Protein AF-A0A072NE21-F1 (afdb_monomer)

Mean predicted aligned error: 7.23 Å

Nearest PDB structures (foldseek):
  8vwi-assembly1_Q  TM=3.701E-01  e=2.426E-01  Autographa californica multiple nucleopolyhedrovirus
  8vwj-assembly1_e  TM=2.914E-01  e=2.284E-01  Autographa californica multiple nucleopolyhedrovirus
  8vwj-assembly1_S  TM=3.935E-01  e=6.005E-01  Autographa californica multiple nucleopolyhedrovirus
  8vwj-assembly1_M  TM=3.273E-01  e=1.240E+00  Autographa californica multiple nucleopolyhedrovirus

Foldseek 3Di:
DDDDDPPDPQPPFADLVVLVVLLVVLLVLLCVVLVPDPQAAEEEAEDADPDPDQWAKDADPVNNYIYIYGHSNVPRRDSQVSNLRSSLRVLLSSCVVVVVVVVPDPPQPDDPNVVVVVVVSSVVSVVSSVVSCVVPPRPD

Secondary structure (DSSP, 8-state):
---PPPPPPPPPPPPHHHHHHHHHHHHHHHHHHTT--TT-EEEEEEE-S--S-SEEEEEETTTTEEEEEEEHHHHTT-HHHHHHHHHHHHHHHHHHHHHHHHHTSTT-SSTHHHHHHHHHHHHHHHHHHHHHHHHS----

Radius of gyration: 17.95 Å; Cα contacts (8 Å, |Δi|>4): 160; chains: 1; bounding box: 62×30×45 Å

pLDDT: mean 87.03, std 14.05, range [52.53, 98.56]

Solvent-accessible surface area (backbone atoms only — not comparable to full-atom values): 8143 Å² total; per-residue (Å²): 136,83,80,76,76,78,78,75,76,76,78,77,65,49,51,63,70,55,48,51,56,47,35,53,54,28,41,57,53,33,38,62,73,65,60,57,60,90,79,50,49,76,45,84,44,83,40,80,60,94,62,94,53,59,52,49,62,49,76,42,76,92,76,35,34,34,42,36,39,33,21,45,70,68,34,23,76,35,72,59,51,35,34,52,44,37,31,34,46,46,37,50,59,63,48,46,81,56,50,59,64,57,72,70,41,97,80,52,91,62,66,71,59,44,54,52,46,55,52,51,52,51,55,48,27,54,52,50,29,51,53,46,46,70,80,55,58,70,91,123

Sequence (140 aa):
MTRKAPPAPLSQAWTGAQVEAHAHAALTAALDYFRIPDHWEVTLCFSGGDGDNAGEVHVDQTYLRATITLNTEYLRTSPQKVWETVGHEVAHIALAPFDAFWVGLPDKTQGKQREQYVRAVENTVVQLTRMWLRDHPDPA

Structure (mmCIF, N/CA/C/O backbone):
data_AF-A0A072NE21-F1
#
_entry.id   AF-A0A072NE21-F1
#
loop_
_atom_site.group_PDB
_atom_site.id
_atom_site.type_symbol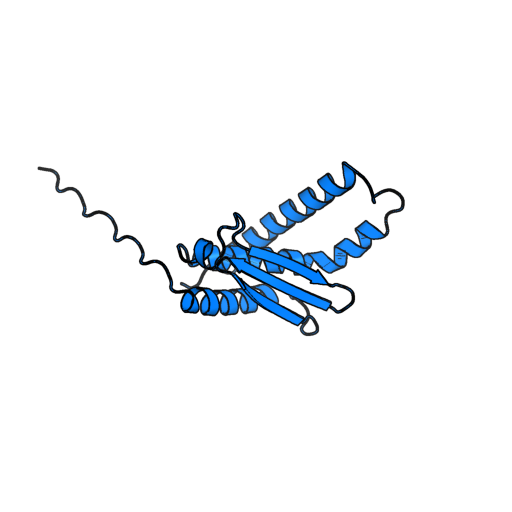
_atom_site.label_atom_id
_atom_site.label_alt_id
_atom_site.label_comp_id
_atom_site.label_asym_id
_atom_site.label_entity_id
_atom_site.label_seq_id
_atom_site.pdbx_PDB_ins_code
_atom_site.Cartn_x
_atom_site.Cartn_y
_atom_site.Cartn_z
_atom_site.occupancy
_atom_site.B_iso_or_equiv
_atom_site.auth_seq_id
_atom_site.auth_comp_id
_atom_site.auth_asym_id
_atom_site.auth_atom_id
_atom_site.pdbx_PDB_model_num
ATOM 1 N N . MET A 1 1 ? 45.911 -16.665 -15.130 1.00 53.25 1 MET A N 1
ATOM 2 C CA . MET A 1 1 ? 45.135 -15.476 -15.547 1.00 53.25 1 MET A CA 1
ATOM 3 C C . MET A 1 1 ? 43.660 -15.755 -15.300 1.00 53.25 1 MET A C 1
ATOM 5 O O . MET A 1 1 ? 43.032 -16.435 -16.100 1.00 53.25 1 MET A O 1
ATOM 9 N N . THR A 1 2 ? 43.117 -15.329 -14.163 1.00 52.53 2 THR A N 1
ATOM 10 C CA . THR A 1 2 ? 41.685 -15.454 -13.859 1.00 52.53 2 THR A CA 1
ATOM 11 C C . THR A 1 2 ? 40.937 -14.337 -14.584 1.00 52.53 2 THR A C 1
ATOM 13 O O . THR A 1 2 ? 41.149 -13.158 -14.306 1.00 52.53 2 THR A O 1
ATOM 16 N N . ARG A 1 3 ? 40.102 -14.693 -15.569 1.00 54.81 3 ARG A N 1
ATOM 17 C CA . ARG A 1 3 ? 39.212 -13.732 -16.232 1.00 54.81 3 ARG A CA 1
ATOM 18 C C . ARG A 1 3 ? 38.228 -13.215 -15.182 1.00 54.81 3 ARG A C 1
ATOM 20 O O . ARG A 1 3 ? 37.441 -13.991 -14.650 1.00 54.81 3 ARG A O 1
ATOM 27 N N . LYS A 1 4 ? 38.305 -11.921 -14.862 1.00 59.16 4 LYS A N 1
ATOM 28 C CA . LYS A 1 4 ? 37.283 -11.223 -14.075 1.00 59.16 4 LYS A CA 1
ATOM 29 C C . LYS A 1 4 ? 35.978 -11.306 -14.870 1.00 59.16 4 LYS A C 1
ATOM 31 O O . LYS A 1 4 ? 35.967 -10.930 -16.041 1.00 59.16 4 LYS A O 1
ATOM 36 N N . ALA A 1 5 ? 34.921 -11.843 -14.264 1.00 60.91 5 ALA A N 1
ATOM 37 C CA . ALA A 1 5 ? 33.591 -11.796 -14.855 1.00 60.91 5 ALA A CA 1
ATOM 38 C C . ALA A 1 5 ? 33.220 -10.323 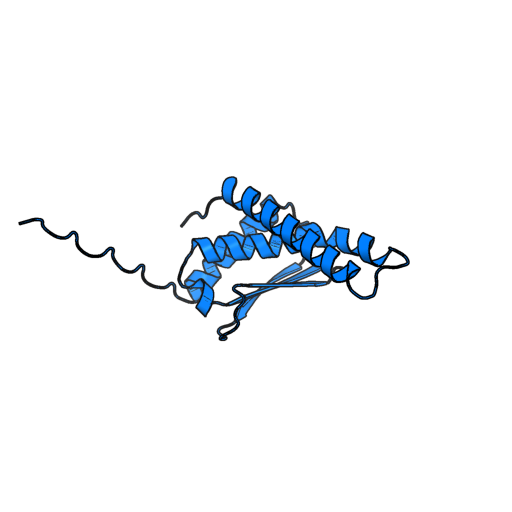-15.124 1.00 60.91 5 ALA A C 1
ATOM 40 O O . ALA A 1 5 ? 33.594 -9.462 -14.316 1.00 60.91 5 ALA A O 1
ATOM 41 N N . PRO A 1 6 ? 32.556 -10.009 -16.251 1.00 59.88 6 PRO A N 1
ATOM 42 C CA . PRO A 1 6 ? 32.078 -8.657 -16.495 1.00 59.88 6 PRO A CA 1
ATOM 43 C C . PRO A 1 6 ? 31.170 -8.224 -15.333 1.00 59.88 6 PRO A C 1
ATOM 45 O O . PRO A 1 6 ? 30.463 -9.072 -14.777 1.00 59.88 6 PRO A O 1
ATOM 48 N N . PRO A 1 7 ? 31.205 -6.941 -14.926 1.00 61.09 7 PRO A N 1
ATOM 49 C CA . PRO A 1 7 ? 30.255 -6.440 -13.942 1.00 61.09 7 PRO A CA 1
ATOM 50 C C . PRO A 1 7 ? 28.840 -6.750 -14.436 1.00 61.09 7 PRO A C 1
ATOM 52 O O . PRO A 1 7 ? 28.568 -6.633 -15.634 1.00 61.09 7 PRO A O 1
ATOM 55 N N . ALA A 1 8 ? 27.967 -7.188 -13.525 1.00 57.41 8 ALA A N 1
ATOM 56 C CA . ALA A 1 8 ? 26.560 -7.375 -13.849 1.00 57.41 8 ALA A CA 1
ATOM 57 C C . ALA A 1 8 ? 26.033 -6.088 -14.511 1.00 57.41 8 ALA A C 1
ATOM 59 O O . ALA A 1 8 ? 26.420 -4.996 -14.075 1.00 57.41 8 ALA A O 1
ATOM 60 N N . PRO A 1 9 ? 25.215 -6.185 -15.574 1.00 56.06 9 PRO A N 1
ATOM 61 C CA . PRO A 1 9 ? 24.615 -4.999 -16.158 1.00 56.06 9 PRO A CA 1
ATOM 62 C C . PRO A 1 9 ? 23.857 -4.267 -15.049 1.00 56.06 9 PRO A C 1
ATOM 64 O O . PRO A 1 9 ? 23.067 -4.880 -14.332 1.00 56.06 9 PRO A O 1
ATOM 67 N N . LEU A 1 10 ? 24.136 -2.972 -14.882 1.00 57.22 10 LEU A N 1
ATOM 68 C CA . LEU A 1 10 ? 23.299 -2.101 -14.065 1.00 57.22 10 LEU A CA 1
ATOM 69 C C . LEU A 1 10 ? 21.879 -2.258 -14.610 1.00 57.22 10 LEU A C 1
ATOM 71 O O . LEU A 1 10 ? 21.663 -1.992 -15.795 1.00 57.22 10 LEU A O 1
ATOM 75 N N . SER A 1 11 ? 20.941 -2.756 -13.801 1.00 65.56 11 SER A N 1
ATOM 76 C CA . SER A 1 11 ? 19.539 -2.789 -14.203 1.00 65.56 11 SER A CA 1
ATOM 77 C C . SER A 1 11 ? 19.152 -1.365 -14.591 1.00 65.56 11 SER A C 1
ATOM 79 O O . SER A 1 11 ? 19.365 -0.417 -13.832 1.00 65.56 11 SER A O 1
ATOM 81 N N . GLN A 1 12 ? 18.689 -1.186 -15.826 1.00 79.31 12 GLN A N 1
ATOM 82 C CA . GLN A 1 12 ? 18.253 0.120 -16.291 1.00 79.31 12 GLN A CA 1
ATOM 83 C C . GLN A 1 12 ? 17.128 0.592 -15.366 1.00 79.31 12 GLN A C 1
ATOM 85 O O . GLN A 1 12 ? 16.170 -0.148 -15.141 1.00 79.31 12 GLN A O 1
ATOM 90 N N . ALA A 1 13 ? 17.262 1.804 -14.822 1.00 85.50 13 ALA A N 1
ATOM 91 C CA . ALA A 1 13 ? 16.209 2.400 -14.014 1.00 85.50 13 ALA A CA 1
ATOM 92 C C . ALA A 1 13 ? 14.903 2.446 -14.819 1.00 85.50 13 ALA A C 1
ATOM 94 O O . ALA A 1 13 ? 14.904 2.782 -16.009 1.00 85.50 13 ALA A O 1
ATOM 95 N N . TRP A 1 14 ? 13.800 2.100 -14.168 1.00 91.25 14 TRP A N 1
ATOM 96 C CA . TRP A 1 14 ? 12.470 2.205 -14.740 1.00 91.25 14 TRP A CA 1
ATOM 97 C C . TRP A 1 14 ? 12.112 3.661 -15.040 1.00 91.25 14 TRP A C 1
ATOM 99 O O . TRP A 1 14 ? 12.498 4.597 -14.346 1.00 91.25 14 TRP A O 1
ATOM 109 N N . THR A 1 15 ? 11.350 3.860 -16.104 1.00 92.31 15 THR A N 1
ATOM 110 C CA . THR A 1 15 ? 10.674 5.132 -16.369 1.00 92.31 15 THR A CA 1
ATOM 111 C C . THR A 1 15 ? 9.524 5.340 -15.382 1.00 92.31 15 THR A C 1
ATOM 113 O O . THR A 1 15 ? 8.993 4.374 -14.832 1.00 92.31 15 THR A O 1
ATOM 116 N N . GLY A 1 16 ? 9.081 6.591 -15.203 1.00 91.44 16 GLY A N 1
ATOM 117 C CA . GLY A 1 16 ? 7.897 6.896 -14.387 1.00 91.44 16 GLY A CA 1
ATOM 118 C C . GLY A 1 16 ? 6.669 6.090 -14.823 1.00 91.44 16 GLY A C 1
ATOM 119 O O . GLY A 1 16 ? 6.051 5.427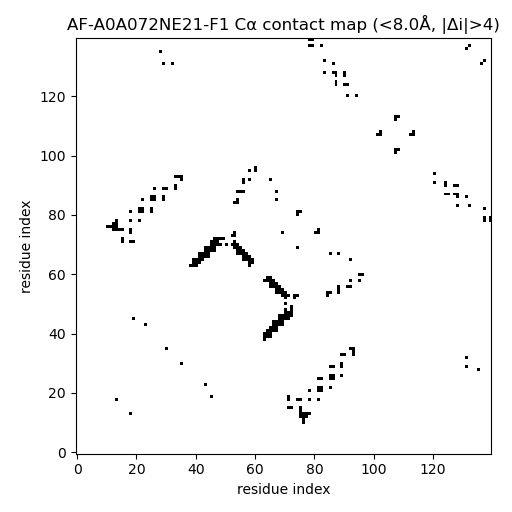 -14.002 1.00 91.44 16 GLY A O 1
ATOM 120 N N . ALA A 1 17 ? 6.409 6.001 -16.131 1.00 93.19 17 ALA A N 1
ATOM 121 C CA . ALA A 1 17 ? 5.299 5.214 -16.672 1.00 93.19 17 ALA A CA 1
ATOM 122 C C . ALA A 1 17 ? 5.381 3.708 -16.338 1.00 93.19 17 ALA A C 1
ATOM 124 O O . ALA A 1 17 ? 4.352 3.062 -16.155 1.00 93.19 17 ALA A O 1
ATOM 125 N N . GLN A 1 18 ? 6.587 3.134 -16.245 1.00 95.12 18 GLN A N 1
ATOM 126 C CA . GLN A 1 18 ? 6.759 1.739 -15.818 1.00 95.12 18 GLN A CA 1
ATOM 127 C C . GLN A 1 18 ? 6.461 1.567 -14.326 1.00 95.12 18 GLN A C 1
ATOM 129 O O . GLN A 1 18 ? 5.788 0.608 -13.957 1.00 95.12 18 GLN A O 1
ATOM 134 N N . VAL A 1 19 ? 6.907 2.509 -13.487 1.00 94.81 19 VAL A N 1
ATOM 135 C CA . VAL A 1 19 ? 6.559 2.538 -12.058 1.00 94.81 19 VAL A CA 1
ATOM 136 C C . VAL A 1 19 ? 5.045 2.646 -11.881 1.00 94.81 19 VAL A C 1
ATOM 138 O O . VAL A 1 19 ? 4.474 1.856 -11.139 1.00 94.81 19 VAL A O 1
ATOM 141 N N . GLU A 1 20 ? 4.386 3.560 -12.595 1.00 96.12 20 GLU A N 1
ATOM 142 C CA . GLU A 1 20 ? 2.933 3.756 -12.529 1.00 96.12 20 GLU A CA 1
ATOM 143 C C . GLU A 1 20 ? 2.162 2.497 -12.935 1.00 96.12 20 GLU A C 1
ATOM 145 O O . GLU A 1 20 ? 1.310 2.015 -12.185 1.00 96.12 20 GLU A O 1
ATOM 150 N N . ALA A 1 21 ? 2.490 1.917 -14.094 1.00 96.38 21 ALA A N 1
ATOM 151 C CA . ALA A 1 21 ? 1.827 0.711 -14.583 1.00 96.38 21 ALA A CA 1
ATOM 152 C C . ALA A 1 21 ? 1.977 -0.462 -13.601 1.00 96.38 21 ALA A C 1
ATOM 154 O O . ALA A 1 21 ? 1.017 -1.188 -13.333 1.00 96.38 21 ALA A O 1
ATOM 155 N N . HIS A 1 22 ? 3.170 -0.628 -13.032 1.00 97.56 22 HIS A N 1
ATOM 156 C CA . HIS A 1 22 ? 3.431 -1.683 -12.065 1.00 97.56 22 HIS A CA 1
ATOM 157 C C . HIS A 1 22 ? 2.766 -1.419 -10.709 1.00 97.56 22 HIS A C 1
ATOM 159 O O . HIS A 1 22 ? 2.240 -2.347 -10.100 1.00 97.56 22 HIS A O 1
ATOM 165 N N . ALA A 1 23 ? 2.706 -0.162 -10.266 1.00 98.06 23 ALA A N 1
ATOM 166 C CA . ALA A 1 23 ? 1.994 0.226 -9.055 1.00 98.06 23 ALA A CA 1
ATOM 167 C C . ALA A 1 23 ? 0.486 -0.051 -9.166 1.00 98.06 23 ALA A C 1
ATOM 169 O O . ALA A 1 23 ? -0.113 -0.559 -8.222 1.00 98.06 23 ALA A O 1
ATOM 170 N N . HIS A 1 24 ? -0.127 0.196 -10.329 1.00 98.31 24 HIS A N 1
ATOM 171 C CA . HIS A 1 24 ? -1.528 -0.164 -10.572 1.00 98.31 24 HIS A CA 1
ATOM 172 C C . HIS A 1 24 ? -1.768 -1.682 -10.545 1.00 98.31 24 HIS A C 1
ATOM 174 O O . HIS A 1 24 ? -2.777 -2.140 -9.995 1.00 98.31 24 HIS A O 1
ATOM 180 N N . ALA A 1 25 ? -0.844 -2.471 -11.100 1.00 98.19 25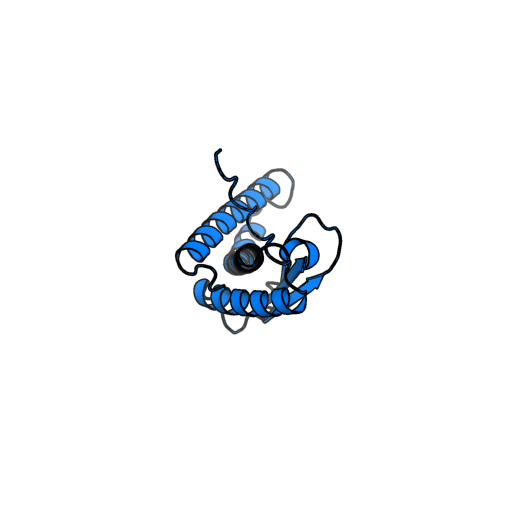 ALA A N 1
ATOM 181 C CA . ALA A 1 25 ? -0.911 -3.930 -11.021 1.00 98.19 25 ALA A CA 1
ATOM 182 C C . ALA A 1 25 ? -0.786 -4.422 -9.567 1.00 98.19 25 ALA A C 1
ATOM 184 O O . ALA A 1 25 ? -1.610 -5.222 -9.118 1.00 98.19 25 ALA A O 1
ATOM 185 N N . ALA A 1 26 ? 0.183 -3.886 -8.819 1.00 98.38 26 ALA A N 1
ATOM 186 C CA . ALA A 1 26 ? 0.380 -4.185 -7.403 1.00 98.38 26 ALA A CA 1
ATOM 187 C C . ALA A 1 26 ? -0.847 -3.809 -6.565 1.00 98.38 26 ALA A C 1
ATOM 189 O O . ALA A 1 26 ? -1.278 -4.598 -5.728 1.00 98.38 26 ALA A O 1
ATOM 190 N N . LEU A 1 27 ? -1.452 -2.643 -6.828 1.00 98.56 27 LEU A N 1
ATOM 191 C CA . LEU A 1 27 ? -2.645 -2.175 -6.125 1.00 98.56 27 LEU A CA 1
ATOM 192 C C . LEU A 1 27 ? -3.793 -3.161 -6.323 1.00 98.56 27 LEU A C 1
ATOM 194 O O . LEU A 1 27 ? -4.391 -3.609 -5.353 1.00 98.56 27 LEU A O 1
ATOM 198 N N . THR A 1 28 ? -4.058 -3.545 -7.571 1.00 98.00 28 THR A N 1
ATOM 199 C CA . THR A 1 28 ? -5.134 -4.491 -7.895 1.00 98.00 28 THR A CA 1
ATOM 200 C C . THR A 1 28 ? -4.936 -5.826 -7.170 1.00 98.00 28 THR A C 1
ATOM 202 O O . THR A 1 28 ? -5.869 -6.337 -6.552 1.00 98.00 28 THR A O 1
ATOM 205 N N . ALA A 1 29 ? -3.713 -6.368 -7.188 1.00 98.19 29 ALA A N 1
ATOM 206 C CA . ALA A 1 29 ? -3.389 -7.624 -6.512 1.00 98.19 29 ALA A CA 1
ATOM 207 C C . ALA A 1 29 ? -3.501 -7.518 -4.980 1.00 98.19 29 ALA A C 1
ATOM 209 O O . ALA A 1 29 ? -4.023 -8.421 -4.328 1.00 98.19 29 ALA A O 1
ATOM 210 N N . ALA A 1 30 ? -3.027 -6.416 -4.396 1.00 98.50 30 ALA A N 1
ATOM 211 C CA . ALA A 1 30 ? -3.076 -6.199 -2.956 1.00 98.50 30 ALA A CA 1
ATOM 212 C C . ALA A 1 30 ? -4.513 -5.984 -2.452 1.00 98.50 30 ALA A C 1
ATOM 214 O O . ALA A 1 30 ? -4.872 -6.546 -1.418 1.00 98.50 30 ALA A O 1
ATOM 215 N N . LEU A 1 31 ? -5.353 -5.233 -3.177 1.00 98.25 31 LEU A N 1
ATOM 216 C CA . LEU A 1 31 ? -6.766 -5.040 -2.821 1.00 98.25 31 LEU A CA 1
ATOM 217 C C . LEU A 1 31 ? -7.517 -6.380 -2.762 1.00 98.25 31 LEU A C 1
ATOM 219 O O . LEU A 1 31 ? -8.233 -6.628 -1.790 1.00 98.25 31 LEU A O 1
ATOM 223 N N . ASP A 1 32 ? -7.305 -7.263 -3.747 1.00 98.06 32 ASP A N 1
ATOM 224 C CA . ASP A 1 32 ? -7.899 -8.608 -3.747 1.00 98.06 32 ASP A CA 1
ATOM 225 C C . ASP A 1 32 ? -7.361 -9.473 -2.598 1.00 98.06 32 ASP A C 1
ATOM 227 O O . ASP A 1 32 ? -8.143 -10.086 -1.865 1.00 98.06 32 ASP A O 1
ATOM 231 N N . TYR A 1 33 ? -6.040 -9.481 -2.381 1.00 98.19 33 TYR A N 1
ATOM 232 C CA . TYR A 1 33 ? -5.415 -10.264 -1.311 1.00 98.19 33 TYR A CA 1
ATOM 233 C C . TYR A 1 33 ? -5.927 -9.868 0.077 1.00 98.19 33 TYR A C 1
ATOM 235 O O . TYR A 1 33 ? -6.334 -10.728 0.862 1.00 98.19 33 TYR A O 1
ATOM 243 N N . PHE A 1 34 ? -5.942 -8.565 0.370 1.00 97.69 34 PHE A N 1
ATOM 244 C CA . PHE A 1 34 ? -6.402 -8.029 1.651 1.00 97.69 34 PHE A CA 1
ATOM 245 C C . PHE A 1 34 ? -7.926 -7.925 1.756 1.00 97.69 34 PHE A C 1
ATOM 247 O O . PHE A 1 34 ? -8.432 -7.538 2.809 1.00 97.69 34 PHE A O 1
ATOM 254 N N . ARG A 1 35 ? -8.662 -8.310 0.701 1.00 97.06 35 ARG A N 1
ATOM 255 C CA . ARG A 1 35 ? -10.130 -8.282 0.645 1.00 97.06 35 ARG A CA 1
ATOM 256 C C . ARG A 1 35 ? -10.690 -6.902 0.987 1.00 97.06 35 ARG A C 1
ATOM 258 O O . ARG A 1 35 ? -11.679 -6.796 1.715 1.00 97.06 35 ARG A O 1
ATOM 265 N N . ILE A 1 36 ? -10.051 -5.852 0.467 1.00 96.50 36 ILE A N 1
ATOM 266 C CA . ILE A 1 36 ? -10.561 -4.488 0.609 1.00 96.50 36 ILE A CA 1
ATOM 267 C C . ILE A 1 36 ? -11.919 -4.420 -0.104 1.00 96.50 36 ILE A C 1
ATOM 269 O O . ILE A 1 36 ? -11.992 -4.779 -1.278 1.00 96.50 36 ILE A O 1
ATOM 273 N N . PRO A 1 37 ? -13.007 -4.018 0.577 1.00 93.94 37 PRO A N 1
ATOM 274 C CA . PRO A 1 37 ? -14.331 -4.010 -0.035 1.00 93.94 37 PRO A CA 1
ATOM 275 C C . PRO A 1 37 ? -14.423 -3.067 -1.239 1.00 93.94 37 PRO A C 1
ATOM 277 O O . PRO A 1 37 ? -13.949 -1.939 -1.163 1.00 93.94 37 PRO A O 1
ATOM 280 N N . ASP A 1 38 ? -15.155 -3.463 -2.282 1.00 93.25 38 ASP A N 1
ATOM 281 C CA . ASP A 1 38 ? -15.300 -2.696 -3.538 1.00 93.25 38 ASP A CA 1
ATOM 282 C C . ASP A 1 38 ? -15.902 -1.286 -3.382 1.00 93.25 38 ASP A C 1
ATOM 284 O O . ASP A 1 38 ? -15.859 -0.480 -4.307 1.00 93.25 38 ASP A O 1
ATOM 288 N N . HIS A 1 39 ? -16.503 -0.977 -2.230 1.00 93.31 39 HIS A N 1
ATOM 289 C CA . HIS A 1 39 ? -17.019 0.362 -1.939 1.00 93.31 39 HIS A CA 1
ATOM 290 C C . HIS A 1 39 ? -15.938 1.336 -1.444 1.00 93.31 39 HIS A C 1
ATOM 292 O O . HIS A 1 39 ? -16.240 2.515 -1.268 1.00 93.31 39 HIS A O 1
ATOM 298 N N . TRP A 1 40 ? -14.715 0.862 -1.183 1.00 96.19 40 TRP A N 1
ATOM 299 C CA . TRP A 1 40 ? -13.573 1.728 -0.915 1.00 96.19 40 TRP A CA 1
ATOM 300 C C . TRP A 1 40 ? -13.058 2.352 -2.211 1.00 96.19 40 TRP A C 1
ATOM 302 O O . TRP A 1 40 ? -12.751 1.657 -3.177 1.00 96.19 40 TRP A O 1
ATOM 312 N N . GLU A 1 41 ? -12.895 3.670 -2.211 1.00 97.25 41 GLU A N 1
ATOM 313 C CA . GLU A 1 41 ? -12.259 4.400 -3.306 1.00 97.25 41 GLU A CA 1
ATOM 314 C C . GLU A 1 41 ? -10.767 4.571 -2.986 1.00 97.25 41 GLU A C 1
ATOM 316 O O . GLU A 1 41 ? -10.393 5.378 -2.132 1.00 97.25 41 GLU A O 1
ATOM 321 N N . VAL A 1 42 ? -9.904 3.798 -3.654 1.00 97.88 42 VAL A N 1
ATOM 322 C CA . VAL A 1 42 ? -8.444 3.853 -3.460 1.00 97.88 42 VAL A CA 1
ATOM 323 C C . VAL A 1 42 ? -7.773 4.464 -4.687 1.00 97.88 42 VAL A C 1
ATOM 325 O O . VAL A 1 42 ? -7.871 3.928 -5.789 1.00 97.88 42 VAL A O 1
ATOM 328 N N . THR A 1 43 ? -7.080 5.586 -4.496 1.00 97.69 43 THR A N 1
ATOM 329 C CA . THR A 1 43 ? -6.409 6.343 -5.565 1.00 97.69 43 THR A CA 1
ATOM 330 C C . THR A 1 43 ? -4.892 6.265 -5.423 1.00 97.69 43 THR A C 1
ATOM 332 O O . THR A 1 43 ? -4.372 6.393 -4.315 1.00 97.69 43 THR A O 1
ATOM 335 N N . LEU A 1 44 ? -4.178 6.105 -6.543 1.00 97.81 44 LEU A N 1
ATOM 336 C CA . LEU A 1 44 ? -2.726 6.292 -6.600 1.00 97.81 44 LEU A CA 1
ATOM 337 C C . LEU A 1 44 ? -2.391 7.715 -7.048 1.00 97.81 44 LEU A C 1
ATOM 339 O O . LEU A 1 44 ? -2.901 8.196 -8.060 1.00 97.81 44 LEU A O 1
ATOM 343 N N . CYS A 1 45 ? -1.483 8.347 -6.321 1.00 96.50 45 CYS A N 1
ATOM 344 C CA . CYS A 1 45 ? -0.830 9.594 -6.678 1.00 96.50 45 CYS A CA 1
ATOM 345 C C . CYS A 1 45 ? 0.670 9.342 -6.834 1.00 96.50 45 CYS A C 1
ATOM 347 O O . CYS A 1 45 ? 1.259 8.535 -6.116 1.00 96.50 45 CYS A O 1
ATOM 349 N N . PHE A 1 46 ? 1.306 10.067 -7.746 1.00 94.38 46 PHE A N 1
ATOM 350 C CA . PHE A 1 46 ? 2.732 9.928 -8.021 1.00 94.38 46 PHE A CA 1
ATOM 351 C C . PHE A 1 46 ? 3.428 11.267 -7.804 1.00 94.38 46 PHE A C 1
ATOM 353 O O . PHE A 1 46 ? 2.939 12.317 -8.221 1.00 94.38 46 PHE A O 1
ATOM 360 N N . SER A 1 47 ? 4.568 11.225 -7.125 1.00 90.50 47 SER A N 1
ATOM 361 C CA . SER A 1 47 ? 5.383 12.390 -6.793 1.00 90.50 47 SER A CA 1
ATOM 362 C C . SER A 1 47 ? 6.837 12.149 -7.201 1.00 90.50 47 SER A C 1
ATOM 364 O O . SER A 1 47 ? 7.322 11.023 -7.140 1.00 90.50 47 SER A O 1
ATOM 366 N N . GLY A 1 48 ? 7.532 13.209 -7.622 1.00 78.06 48 GLY A N 1
ATOM 367 C CA . GLY A 1 48 ? 8.936 13.157 -8.054 1.00 78.06 48 GLY A CA 1
ATOM 368 C C . GLY A 1 48 ? 9.895 13.929 -7.143 1.00 78.06 48 GLY A C 1
ATOM 369 O O . GLY A 1 48 ? 10.847 14.517 -7.641 1.00 78.06 48 GLY A O 1
ATOM 370 N N . GLY A 1 49 ? 9.596 14.033 -5.844 1.00 68.81 49 GLY A N 1
ATOM 371 C CA . GLY A 1 49 ? 10.382 14.833 -4.895 1.00 68.81 49 GLY A CA 1
ATOM 372 C C . GLY A 1 49 ? 11.462 14.044 -4.148 1.00 68.81 49 GLY A C 1
ATOM 373 O O . GLY A 1 49 ? 11.405 12.821 -4.062 1.00 68.81 49 GLY A O 1
ATOM 374 N N . ASP A 1 50 ? 12.393 14.758 -3.513 1.00 63.22 50 ASP A N 1
ATOM 375 C CA . ASP A 1 50 ? 13.489 14.202 -2.694 1.00 63.22 50 ASP A CA 1
ATOM 376 C C . ASP A 1 50 ? 13.028 13.700 -1.307 1.00 63.22 50 ASP A C 1
ATOM 378 O O . ASP A 1 50 ? 13.786 13.719 -0.339 1.00 63.22 50 ASP A O 1
ATOM 382 N N . GLY A 1 51 ? 11.758 13.315 -1.169 1.00 64.75 51 GLY A N 1
ATOM 383 C CA . GLY A 1 51 ? 11.236 12.779 0.084 1.00 64.75 51 GLY A CA 1
ATOM 384 C C . GLY A 1 51 ? 11.861 11.423 0.412 1.00 64.75 51 GLY A C 1
ATOM 385 O O . GLY A 1 51 ? 12.009 10.577 -0.469 1.00 64.75 51 GLY A O 1
ATOM 386 N N . ASP A 1 52 ? 12.164 11.194 1.689 1.00 73.06 52 ASP A N 1
ATOM 387 C CA . ASP A 1 52 ? 12.812 9.958 2.159 1.00 73.06 52 ASP A CA 1
ATOM 388 C C . ASP A 1 52 ? 11.888 8.722 2.132 1.00 73.06 52 ASP A C 1
ATOM 390 O O . ASP A 1 52 ? 12.352 7.592 2.305 1.00 73.06 52 ASP A O 1
ATOM 394 N N . ASN A 1 53 ? 10.585 8.915 1.905 1.00 82.69 53 ASN A N 1
ATOM 395 C CA . ASN A 1 53 ? 9.596 7.841 1.894 1.00 82.69 53 ASN A CA 1
ATOM 396 C C . ASN A 1 53 ? 9.303 7.364 0.466 1.00 82.69 53 ASN A C 1
ATOM 398 O O . ASN A 1 53 ? 9.028 8.158 -0.434 1.00 82.69 53 ASN A O 1
ATOM 402 N N . ALA A 1 54 ? 9.320 6.042 0.278 1.00 90.31 54 ALA A N 1
ATOM 403 C CA . ALA A 1 54 ? 8.973 5.396 -0.988 1.00 90.31 54 ALA A CA 1
ATOM 404 C C . ALA A 1 54 ? 7.471 5.506 -1.310 1.00 90.31 54 ALA A C 1
ATOM 406 O O . ALA A 1 54 ? 7.090 5.573 -2.480 1.00 90.31 54 ALA A O 1
ATOM 407 N N . GLY A 1 55 ? 6.637 5.538 -0.271 1.00 93.12 55 GLY A N 1
ATOM 408 C CA . GLY A 1 55 ? 5.199 5.721 -0.355 1.00 93.12 55 GLY A CA 1
ATOM 409 C C . GLY A 1 55 ? 4.616 6.193 0.974 1.00 93.12 55 GLY A C 1
ATOM 410 O O . GLY A 1 55 ? 5.287 6.142 2.005 1.00 93.12 55 GLY A O 1
ATOM 411 N N . GLU A 1 56 ? 3.394 6.702 0.915 1.00 94.94 56 GLU A N 1
ATOM 412 C CA . GLU A 1 56 ? 2.561 7.018 2.072 1.00 94.94 56 GLU A CA 1
ATOM 413 C C . GLU A 1 56 ? 1.088 6.821 1.717 1.00 94.94 56 GLU A C 1
ATOM 415 O O . GLU A 1 56 ? 0.687 7.032 0.569 1.00 94.94 56 GLU A O 1
ATOM 420 N N . VAL A 1 57 ? 0.263 6.482 2.705 1.00 96.31 57 VAL A N 1
ATOM 421 C CA . VAL A 1 57 ? -1.190 6.444 2.553 1.00 96.31 57 VAL A CA 1
ATOM 422 C C . VAL A 1 57 ? -1.882 7.433 3.479 1.00 96.31 57 VAL A C 1
ATOM 424 O O . VAL A 1 57 ? -1.595 7.538 4.672 1.00 96.31 57 VAL A O 1
ATOM 427 N N . HIS A 1 58 ? -2.856 8.142 2.923 1.00 95.12 58 HIS A N 1
ATOM 428 C CA . HIS A 1 58 ? -3.840 8.895 3.681 1.00 95.12 58 HIS A CA 1
ATOM 429 C C . HIS A 1 58 ? -5.183 8.177 3.617 1.00 95.12 58 HIS A C 1
ATOM 431 O O . HIS A 1 58 ? -5.685 7.912 2.526 1.00 95.12 58 HIS A O 1
ATOM 437 N N . VAL A 1 59 ? -5.774 7.885 4.777 1.00 94.12 59 VAL A N 1
ATOM 438 C CA . VAL A 1 59 ? -7.043 7.161 4.878 1.00 94.12 59 VAL A CA 1
ATOM 439 C C . VAL A 1 59 ? -8.122 8.051 5.484 1.00 94.12 59 VAL A C 1
ATOM 441 O O . VAL A 1 59 ? -7.998 8.504 6.621 1.00 94.12 59 VAL A O 1
ATOM 444 N N . ASP A 1 60 ? -9.215 8.234 4.747 1.00 91.25 60 ASP A N 1
ATOM 445 C CA . ASP A 1 60 ? -10.449 8.841 5.231 1.00 91.25 60 ASP A CA 1
ATOM 446 C C . ASP A 1 60 ? -11.527 7.764 5.394 1.00 91.25 60 ASP A C 1
ATOM 448 O O . ASP A 1 60 ? -12.232 7.377 4.459 1.00 91.25 60 ASP A O 1
ATOM 452 N N . GLN A 1 61 ? -11.663 7.278 6.625 1.00 85.94 61 GLN A N 1
ATOM 453 C CA . GLN A 1 61 ? -12.599 6.206 6.967 1.00 85.94 61 GLN A CA 1
ATOM 454 C C . GLN A 1 61 ? -14.061 6.642 6.894 1.00 85.94 61 GLN A C 1
ATOM 456 O O . GLN A 1 61 ? -14.935 5.800 6.709 1.00 85.94 61 GLN A O 1
ATOM 461 N N . THR A 1 62 ? -14.341 7.941 7.032 1.00 88.00 62 THR A N 1
ATOM 462 C CA . THR A 1 62 ? -15.720 8.453 7.018 1.00 88.00 62 THR A CA 1
ATOM 463 C C . THR A 1 62 ? -16.317 8.320 5.624 1.00 88.00 62 THR A C 1
ATOM 465 O O . THR A 1 62 ? -17.490 7.979 5.479 1.00 88.00 62 THR A O 1
ATOM 468 N N . TYR A 1 63 ? -15.496 8.564 4.603 1.00 90.44 63 TYR A N 1
ATOM 469 C CA . TYR A 1 63 ? -15.897 8.474 3.200 1.00 90.44 63 TYR A CA 1
ATOM 470 C C . TYR A 1 63 ? -15.423 7.190 2.514 1.00 90.44 63 TYR A C 1
ATOM 472 O O . TYR A 1 63 ? -15.704 7.019 1.331 1.00 90.44 63 TYR A O 1
ATOM 480 N N . LEU A 1 64 ? -14.741 6.296 3.243 1.00 93.75 64 LEU A N 1
ATOM 481 C CA . LEU A 1 64 ? -14.180 5.040 2.729 1.00 93.75 64 LEU A CA 1
ATOM 482 C C . LEU A 1 64 ? -13.244 5.309 1.541 1.00 93.75 64 LEU A C 1
ATOM 484 O O . LEU A 1 64 ? -13.326 4.676 0.491 1.00 93.75 64 LEU A O 1
ATOM 488 N N . ARG A 1 65 ? -12.367 6.305 1.712 1.00 96.88 65 ARG A N 1
ATOM 489 C CA . ARG A 1 65 ? -11.393 6.739 0.709 1.00 96.88 65 ARG A CA 1
ATOM 490 C C . ARG A 1 65 ? -9.978 6.537 1.211 1.00 96.88 65 ARG A C 1
ATOM 492 O O . ARG A 1 65 ? -9.689 6.778 2.383 1.00 96.88 65 ARG A O 1
ATOM 499 N N . ALA A 1 66 ? -9.080 6.171 0.311 1.00 97.62 66 ALA A N 1
ATOM 500 C CA . ALA A 1 66 ? -7.652 6.189 0.575 1.00 97.62 66 ALA A CA 1
ATOM 501 C C . ALA A 1 66 ? -6.885 6.762 -0.617 1.00 97.62 66 ALA A C 1
ATOM 503 O O . ALA A 1 66 ? -7.188 6.461 -1.771 1.00 97.62 66 ALA A O 1
ATOM 504 N N . THR A 1 67 ? -5.858 7.551 -0.328 1.00 98.12 67 THR A N 1
ATOM 505 C CA . THR A 1 67 ? -4.913 8.047 -1.328 1.00 98.12 67 THR A CA 1
ATOM 506 C C . THR A 1 67 ? -3.537 7.524 -0.978 1.00 98.12 67 THR A C 1
ATOM 508 O O . THR A 1 67 ? -3.012 7.855 0.082 1.00 98.12 67 THR A O 1
ATOM 511 N N . ILE A 1 68 ? -2.961 6.721 -1.866 1.00 98.00 68 ILE A N 1
ATOM 512 C CA . ILE A 1 68 ? -1.586 6.243 -1.766 1.00 98.00 68 ILE A CA 1
ATOM 513 C C . ILE A 1 68 ? -0.723 7.141 -2.648 1.00 98.00 68 ILE A C 1
ATOM 515 O O . ILE A 1 68 ? -0.910 7.174 -3.863 1.00 98.00 68 ILE A O 1
ATOM 519 N N . THR A 1 69 ? 0.226 7.856 -2.058 1.00 96.62 69 THR A N 1
ATOM 520 C CA . THR A 1 69 ? 1.204 8.663 -2.790 1.00 96.62 69 THR A CA 1
ATOM 521 C C . THR A 1 69 ? 2.519 7.905 -2.873 1.00 96.62 69 THR A C 1
ATOM 523 O O . THR A 1 69 ? 3.058 7.498 -1.852 1.00 96.62 69 THR A O 1
ATOM 526 N N . LEU A 1 70 ? 3.057 7.731 -4.078 1.00 96.56 70 LEU A N 1
ATOM 527 C CA . LEU A 1 70 ? 4.316 7.029 -4.325 1.00 96.56 70 LEU A CA 1
ATOM 528 C C . LEU A 1 70 ? 5.399 7.997 -4.805 1.00 96.56 70 LEU A C 1
ATOM 530 O O . LEU A 1 70 ? 5.136 8.894 -5.612 1.00 96.56 70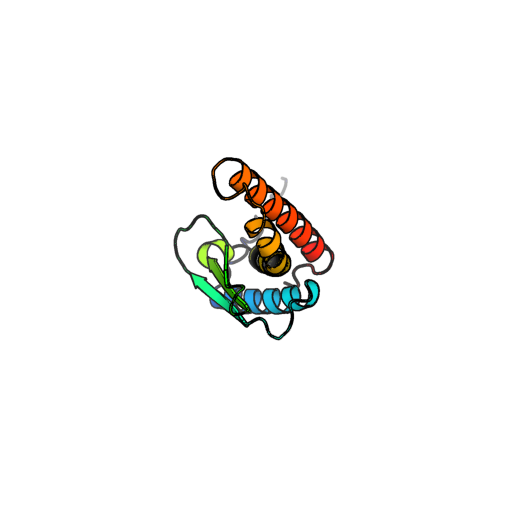 LEU A O 1
ATOM 534 N N . ASN A 1 71 ? 6.632 7.797 -4.341 1.00 94.12 71 ASN A N 1
ATOM 535 C CA . ASN A 1 71 ? 7.795 8.528 -4.833 1.00 94.12 71 ASN A CA 1
ATOM 536 C C . ASN A 1 71 ? 8.414 7.783 -6.024 1.00 94.12 71 ASN A C 1
ATOM 538 O O . ASN A 1 71 ? 9.118 6.783 -5.862 1.00 94.12 71 ASN A O 1
ATOM 542 N N . THR A 1 72 ? 8.173 8.275 -7.239 1.00 92.19 72 THR A N 1
ATOM 543 C CA . THR A 1 72 ? 8.633 7.612 -8.466 1.00 92.19 72 THR A CA 1
ATOM 544 C C . THR A 1 72 ? 10.152 7.619 -8.602 1.00 92.19 72 THR A C 1
ATOM 546 O O . THR A 1 72 ? 10.722 6.653 -9.110 1.00 92.19 72 THR A O 1
ATOM 549 N N . GLU A 1 73 ? 10.826 8.667 -8.123 1.00 88.81 73 GLU A N 1
ATOM 550 C CA . GLU A 1 73 ? 12.289 8.782 -8.193 1.00 88.81 73 GLU A CA 1
ATOM 551 C C . GLU A 1 73 ? 12.988 7.787 -7.265 1.00 88.81 73 GLU A C 1
ATOM 553 O O . GLU A 1 73 ? 14.027 7.226 -7.620 1.00 88.81 73 GLU A O 1
ATOM 558 N N . TYR A 1 74 ? 12.385 7.507 -6.110 1.00 89.25 74 TYR A N 1
ATOM 559 C CA . TYR A 1 74 ? 12.866 6.476 -5.195 1.00 89.25 74 TYR A CA 1
ATOM 560 C C . TYR A 1 74 ? 12.640 5.068 -5.771 1.00 89.25 74 TYR A C 1
ATOM 562 O O . TYR A 1 74 ? 13.523 4.204 -5.753 1.00 89.25 74 TYR A O 1
ATOM 570 N N . LEU A 1 75 ? 11.448 4.839 -6.323 1.00 91.88 75 LEU A N 1
ATOM 571 C CA . LEU A 1 75 ? 10.980 3.516 -6.725 1.00 91.88 75 LEU A CA 1
ATOM 572 C C . LEU A 1 75 ? 11.510 3.029 -8.079 1.00 91.88 75 LEU A C 1
ATOM 574 O O . LEU A 1 75 ? 11.555 1.823 -8.318 1.00 91.88 75 LEU A O 1
ATOM 578 N N . ARG A 1 76 ? 11.984 3.925 -8.954 1.00 91.00 76 ARG A N 1
ATOM 579 C CA . ARG A 1 76 ? 12.483 3.570 -10.299 1.00 91.00 76 ARG A CA 1
ATOM 580 C C . ARG A 1 76 ? 13.646 2.573 -10.325 1.00 91.00 76 ARG A C 1
ATOM 582 O O . ARG A 1 76 ? 14.020 2.079 -11.385 1.00 91.00 76 ARG A O 1
ATOM 589 N N . THR A 1 77 ? 14.277 2.319 -9.186 1.00 88.12 77 THR A N 1
ATOM 590 C CA . THR A 1 77 ? 15.453 1.448 -9.088 1.00 88.12 77 THR A CA 1
ATOM 591 C C . THR A 1 77 ? 15.103 -0.028 -8.906 1.00 88.12 77 THR A C 1
ATOM 593 O O . THR A 1 77 ? 15.969 -0.873 -9.132 1.00 88.12 77 THR A O 1
ATOM 596 N N . SER A 1 78 ? 13.864 -0.355 -8.516 1.00 90.44 78 SER A N 1
ATOM 597 C CA . SER A 1 78 ? 13.472 -1.730 -8.202 1.00 90.44 78 SER A CA 1
ATOM 598 C C . SER A 1 78 ? 11.965 -1.974 -8.405 1.00 90.44 78 SER A C 1
ATOM 600 O O . SER A 1 78 ? 11.166 -1.425 -7.642 1.00 90.44 78 SER A O 1
ATOM 602 N N . PRO A 1 79 ? 11.576 -2.844 -9.361 1.00 91.75 79 PRO A N 1
ATOM 603 C CA . PRO A 1 79 ? 10.199 -3.335 -9.525 1.00 91.75 79 PRO A CA 1
ATOM 604 C C . PRO A 1 79 ? 9.644 -3.894 -8.213 1.00 91.75 79 PRO A C 1
ATOM 606 O O . PRO A 1 79 ? 8.608 -3.459 -7.713 1.00 91.75 79 PRO A O 1
ATOM 609 N N . GLN A 1 80 ? 10.455 -4.733 -7.568 1.00 94.25 80 GLN A N 1
ATOM 610 C CA . GLN A 1 80 ? 10.121 -5.372 -6.307 1.00 94.25 80 GLN A CA 1
ATOM 611 C C . GLN A 1 80 ? 9.814 -4.348 -5.218 1.00 94.25 80 GLN A C 1
ATOM 613 O O . GLN A 1 80 ? 8.953 -4.591 -4.375 1.00 94.25 80 GLN A O 1
ATOM 618 N N . LYS A 1 81 ? 10.498 -3.195 -5.223 1.00 94.56 81 LYS A N 1
ATOM 619 C CA . LYS A 1 81 ? 10.231 -2.139 -4.248 1.00 94.56 81 LYS A CA 1
ATOM 620 C C . LYS A 1 81 ? 8.902 -1.441 -4.517 1.00 94.56 81 LYS A C 1
ATOM 622 O O . LYS A 1 81 ? 8.201 -1.140 -3.561 1.00 94.56 81 LYS A O 1
ATOM 627 N N . VAL A 1 82 ? 8.537 -1.226 -5.784 1.00 96.56 82 VAL A N 1
ATOM 628 C CA . VAL A 1 82 ? 7.212 -0.701 -6.159 1.00 96.56 82 VAL A CA 1
ATOM 629 C C . VAL A 1 82 ? 6.124 -1.644 -5.654 1.00 96.56 82 VAL A C 1
ATOM 631 O O . VAL A 1 82 ? 5.189 -1.183 -5.004 1.00 96.56 82 VAL A O 1
ATOM 634 N N . TRP A 1 83 ? 6.282 -2.950 -5.905 1.00 97.81 83 TRP A N 1
ATOM 635 C CA . TRP A 1 83 ? 5.386 -3.982 -5.394 1.00 97.81 83 TRP A CA 1
ATOM 636 C C . TRP A 1 83 ? 5.316 -3.871 -3.864 1.00 97.81 83 TRP A C 1
ATOM 638 O O . TRP A 1 83 ? 4.307 -3.413 -3.335 1.00 97.81 83 TRP A O 1
ATOM 648 N N . GLU A 1 84 ? 6.413 -4.141 -3.149 1.00 97.44 84 GLU A N 1
ATOM 649 C CA . GLU A 1 84 ? 6.500 -4.058 -1.681 1.00 97.44 84 GLU A CA 1
ATOM 650 C C . GLU A 1 84 ? 5.813 -2.819 -1.093 1.00 97.44 84 GLU A C 1
ATOM 652 O O . GLU A 1 84 ? 4.994 -2.954 -0.183 1.00 97.44 84 GLU A O 1
ATOM 657 N N . THR A 1 85 ? 6.123 -1.631 -1.618 1.00 97.50 85 THR A N 1
ATOM 658 C CA . THR A 1 85 ? 5.562 -0.371 -1.134 1.00 97.50 85 THR A CA 1
ATOM 659 C C . THR A 1 85 ? 4.051 -0.318 -1.332 1.00 97.50 85 THR A C 1
ATOM 661 O O . THR A 1 85 ? 3.342 -0.011 -0.383 1.00 97.50 85 THR A O 1
ATOM 664 N N . VAL A 1 86 ? 3.516 -0.673 -2.501 1.00 98.38 86 VAL A N 1
ATOM 665 C CA . VAL A 1 86 ? 2.062 -0.604 -2.716 1.00 98.38 86 VAL A CA 1
ATOM 666 C C . VAL A 1 86 ? 1.299 -1.536 -1.780 1.00 98.38 86 VAL A C 1
ATOM 668 O O . VAL A 1 86 ? 0.339 -1.102 -1.147 1.00 98.38 86 VAL A O 1
ATOM 671 N N . GLY A 1 87 ? 1.710 -2.796 -1.631 1.00 98.31 87 GLY A N 1
ATOM 672 C CA . GLY A 1 87 ? 0.992 -3.684 -0.710 1.00 98.31 87 GLY A CA 1
ATOM 673 C C . GLY A 1 87 ? 1.222 -3.349 0.765 1.00 98.31 87 GLY A C 1
ATOM 674 O O . GLY A 1 87 ? 0.366 -3.669 1.587 1.00 98.31 87 GLY A O 1
ATOM 675 N N . HIS A 1 88 ? 2.315 -2.663 1.113 1.00 98.44 88 HIS A N 1
ATOM 676 C CA . HIS A 1 88 ? 2.476 -2.043 2.431 1.00 98.44 88 HIS A CA 1
ATOM 677 C C . HIS A 1 88 ? 1.410 -0.971 2.682 1.00 98.44 88 HIS A C 1
ATOM 679 O O . HIS A 1 88 ? 0.701 -1.032 3.685 1.00 98.44 88 HIS A O 1
ATOM 685 N N . GLU A 1 89 ? 1.219 -0.053 1.737 1.00 98.25 89 GLU A N 1
ATOM 686 C CA . GLU A 1 89 ? 0.209 1.001 1.861 1.00 98.25 89 GLU A CA 1
ATOM 687 C C . GLU A 1 89 ? -1.228 0.447 1.852 1.00 98.25 89 GLU A C 1
ATOM 689 O O . GLU A 1 89 ? -2.087 0.916 2.598 1.00 98.25 89 GLU A O 1
ATOM 694 N N . VAL A 1 90 ? -1.508 -0.616 1.090 1.00 98.44 90 VAL A N 1
ATOM 695 C CA . VAL A 1 90 ? -2.826 -1.281 1.132 1.00 98.44 90 VAL A CA 1
ATOM 696 C C . VAL A 1 90 ? -3.064 -2.010 2.460 1.00 98.44 90 VAL A C 1
ATOM 698 O O . VAL A 1 90 ? -4.194 -2.039 2.948 1.00 98.44 90 VAL A O 1
ATOM 701 N N . ALA A 1 91 ? -2.028 -2.556 3.099 1.00 97.88 91 ALA A N 1
ATOM 702 C CA . ALA A 1 91 ? -2.169 -3.172 4.418 1.00 97.88 91 ALA A CA 1
ATOM 703 C C . ALA A 1 91 ? -2.558 -2.151 5.508 1.00 97.88 91 ALA A C 1
ATOM 705 O O . ALA A 1 91 ? -3.324 -2.500 6.408 1.00 97.88 91 ALA A O 1
ATOM 706 N N . HIS A 1 92 ? -2.127 -0.887 5.405 1.00 96.56 92 HIS A N 1
ATOM 707 C CA . HIS A 1 92 ? -2.649 0.199 6.253 1.00 96.56 92 HIS A CA 1
ATOM 708 C C . HIS A 1 92 ? -4.156 0.414 6.035 1.00 96.56 92 HIS A C 1
ATOM 710 O O . HIS A 1 92 ? -4.906 0.518 7.005 1.00 96.56 92 HIS A O 1
ATOM 716 N N . ILE A 1 93 ? -4.634 0.390 4.783 1.00 96.44 93 ILE A N 1
ATOM 717 C CA . ILE A 1 93 ? -6.075 0.487 4.466 1.00 96.44 93 ILE A CA 1
ATOM 718 C C . ILE A 1 93 ? -6.850 -0.683 5.090 1.00 96.44 93 ILE A C 1
ATOM 720 O O . ILE A 1 93 ? -7.906 -0.477 5.688 1.00 96.44 93 ILE A O 1
ATOM 724 N N . ALA A 1 94 ? -6.313 -1.906 5.016 1.00 95.75 94 ALA A N 1
ATOM 725 C CA . ALA A 1 94 ? -6.936 -3.097 5.601 1.00 95.75 94 ALA A CA 1
ATOM 726 C C . ALA A 1 94 ? -7.110 -2.995 7.126 1.00 95.75 94 ALA A C 1
ATOM 728 O O . ALA A 1 94 ? -8.059 -3.549 7.689 1.00 95.75 94 ALA A O 1
ATOM 729 N N . LEU A 1 95 ? -6.199 -2.288 7.801 1.00 93.00 95 LEU A N 1
ATOM 730 C CA . LEU A 1 95 ? -6.250 -2.075 9.244 1.00 93.00 95 LEU A CA 1
ATOM 731 C C . LEU A 1 95 ? -7.085 -0.857 9.653 1.00 93.00 95 LEU A C 1
ATOM 733 O O . LEU A 1 95 ? -7.494 -0.781 10.812 1.00 93.00 95 LEU A O 1
ATOM 737 N N . ALA A 1 96 ? -7.399 0.050 8.726 1.00 90.12 96 ALA A N 1
ATOM 738 C CA . ALA A 1 96 ? -8.099 1.295 9.019 1.00 90.12 96 ALA A CA 1
ATOM 739 C C . ALA A 1 96 ? -9.407 1.108 9.822 1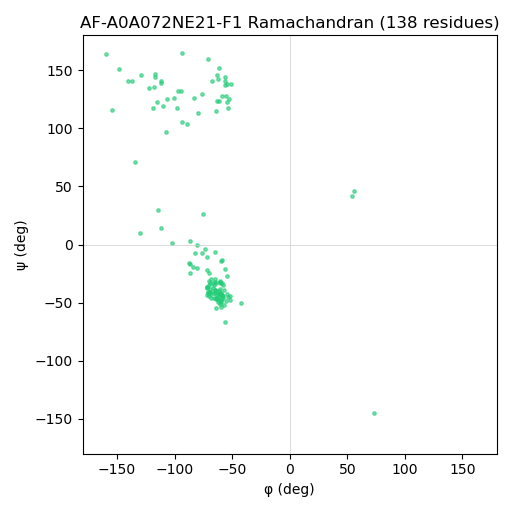.00 90.12 96 ALA A C 1
ATOM 741 O O . ALA A 1 96 ? -9.577 1.801 10.827 1.00 90.12 96 ALA A O 1
ATOM 742 N N . PRO A 1 97 ? -10.302 0.140 9.522 1.00 86.44 97 PRO A N 1
ATOM 743 C CA . PRO A 1 97 ? -11.511 -0.072 10.328 1.00 86.44 97 PRO A CA 1
ATOM 744 C C . PRO A 1 97 ? -11.247 -0.337 11.822 1.00 86.44 97 PRO A C 1
ATOM 746 O O . PRO A 1 97 ? -12.134 -0.137 12.653 1.00 86.44 97 PRO A O 1
ATOM 749 N N . PHE A 1 98 ? -10.035 -0.775 12.181 1.00 81.75 98 PHE A N 1
ATOM 750 C CA . PHE A 1 98 ? -9.634 -1.012 13.564 1.00 81.75 98 PHE A CA 1
ATOM 751 C C . PHE A 1 98 ? -9.147 0.254 14.288 1.00 81.75 98 PHE A C 1
ATOM 753 O O . PHE A 1 98 ? -9.204 0.297 15.519 1.00 81.75 98 PHE A O 1
ATOM 760 N N . ASP A 1 99 ? -8.759 1.314 13.571 1.00 76.19 99 ASP A N 1
ATOM 761 C CA . ASP A 1 99 ? -8.337 2.582 14.188 1.00 76.19 99 ASP A CA 1
ATOM 762 C C . ASP A 1 99 ? -9.480 3.260 14.952 1.00 76.19 99 ASP A C 1
ATOM 764 O O . ASP A 1 99 ? -9.256 3.874 15.999 1.00 76.19 99 ASP A O 1
ATOM 768 N N . ALA A 1 100 ? -10.725 3.109 14.488 1.00 67.00 100 ALA A N 1
ATOM 769 C CA . ALA A 1 100 ? -11.902 3.632 15.180 1.00 67.00 100 ALA A CA 1
ATOM 770 C C . ALA A 1 100 ? -12.041 3.057 16.605 1.00 67.00 100 ALA A C 1
ATOM 772 O O . ALA A 1 100 ? -12.447 3.769 17.529 1.00 67.00 100 ALA A O 1
ATOM 773 N N . PHE A 1 101 ? -11.631 1.799 16.818 1.00 64.50 101 PHE A N 1
ATOM 774 C CA . PHE A 1 101 ? -11.604 1.192 18.152 1.00 64.50 101 PHE A CA 1
ATOM 775 C C . PHE A 1 101 ? -10.538 1.820 19.054 1.00 64.50 101 PHE A C 1
ATOM 777 O O . PHE A 1 101 ? -10.733 1.873 20.266 1.00 64.50 101 PHE A O 1
ATOM 784 N N . TRP A 1 102 ? -9.435 2.327 18.493 1.00 64.88 102 TRP A N 1
ATOM 785 C CA . TRP A 1 102 ? -8.418 3.046 19.259 1.00 64.88 102 TRP A CA 1
ATOM 786 C C . TRP A 1 102 ? -8.897 4.436 19.695 1.00 64.88 102 TRP A C 1
ATOM 788 O O . TRP A 1 102 ? -8.712 4.810 20.854 1.00 64.88 102 TRP A O 1
ATOM 798 N N . VAL A 1 103 ? -9.549 5.184 18.796 1.00 62.81 103 VAL A N 1
ATOM 799 C CA . VAL A 1 103 ? -10.075 6.535 19.082 1.00 62.81 103 VAL A CA 1
ATOM 800 C C . VAL A 1 103 ? -11.181 6.504 20.146 1.00 62.81 103 VAL A C 1
ATOM 802 O O . VAL A 1 103 ? -11.315 7.450 20.920 1.00 62.81 103 VAL A O 1
ATOM 805 N N . GLY A 1 104 ? -11.933 5.403 20.240 1.00 59.09 104 GLY A N 1
ATOM 806 C CA . GLY A 1 104 ? -12.965 5.200 21.262 1.00 59.09 104 GLY A CA 1
ATOM 807 C C . GLY A 1 104 ? -12.451 4.905 22.679 1.00 59.09 104 GLY A C 1
ATOM 808 O O . GLY A 1 104 ? -13.265 4.784 23.596 1.00 59.09 104 GLY A O 1
ATOM 809 N N . LEU A 1 105 ? -11.134 4.770 22.895 1.00 60.81 105 LEU A N 1
ATOM 810 C CA . LEU A 1 105 ? -10.577 4.481 24.220 1.00 60.81 105 LEU A CA 1
ATOM 811 C C . LEU A 1 105 ? -10.425 5.769 25.059 1.00 60.81 105 LEU A C 1
ATOM 813 O O . LEU A 1 105 ? -9.740 6.698 24.629 1.00 60.81 105 LEU A O 1
ATOM 817 N N . PRO A 1 106 ? -10.984 5.815 26.285 1.00 55.12 106 PRO A N 1
ATOM 818 C CA . PRO A 1 106 ? -11.215 7.053 27.043 1.00 55.12 106 PRO A CA 1
ATOM 819 C C . PRO A 1 106 ? -9.968 7.843 27.495 1.00 55.12 106 PRO A C 1
ATOM 821 O O . PRO A 1 106 ? -10.130 8.954 27.983 1.00 55.12 106 PRO A O 1
ATOM 824 N N . ASP A 1 107 ? -8.745 7.329 27.308 1.00 58.47 107 ASP A N 1
ATOM 825 C CA . ASP A 1 107 ? -7.506 7.899 27.882 1.00 58.47 107 ASP A CA 1
ATOM 826 C C . ASP A 1 107 ? -6.346 8.109 26.878 1.00 58.47 107 ASP A C 1
ATOM 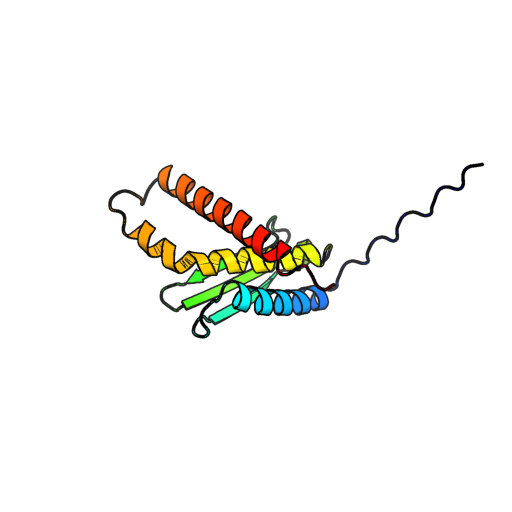828 O O . ASP A 1 107 ? -5.210 8.374 27.274 1.00 58.47 107 ASP A O 1
ATOM 832 N N . LYS A 1 108 ? -6.574 7.969 25.561 1.00 54.97 108 LYS A N 1
ATOM 833 C CA . LYS A 1 108 ? -5.473 7.698 24.603 1.00 54.97 108 LYS A CA 1
ATOM 834 C C . LYS A 1 108 ? -5.113 8.799 23.604 1.00 54.97 108 LYS A C 1
ATOM 836 O O . LYS A 1 108 ? -4.360 8.551 22.661 1.00 54.97 108 LYS A O 1
ATOM 841 N N . THR A 1 109 ? -5.571 10.029 23.805 1.00 55.12 109 THR A N 1
ATOM 842 C CA . THR A 1 109 ? -5.319 11.119 22.845 1.00 55.12 109 THR A CA 1
ATOM 843 C C . THR A 1 109 ? -3.999 11.878 23.048 1.00 55.12 109 THR A C 1
ATOM 845 O O . THR A 1 109 ? -3.734 12.801 22.280 1.00 55.12 109 THR A O 1
ATOM 848 N N . GLN A 1 110 ? -3.123 11.504 24.002 1.00 59.50 110 GLN A N 1
ATOM 849 C CA . GLN A 1 110 ? -1.856 12.228 24.232 1.00 59.50 110 GLN A CA 1
ATOM 850 C C . GLN A 1 110 ? -0.625 11.349 24.556 1.00 59.50 110 GLN A C 1
ATOM 852 O O . GLN A 1 110 ? -0.683 10.388 25.322 1.00 59.50 110 GLN A O 1
ATOM 857 N N . GLY A 1 111 ? 0.5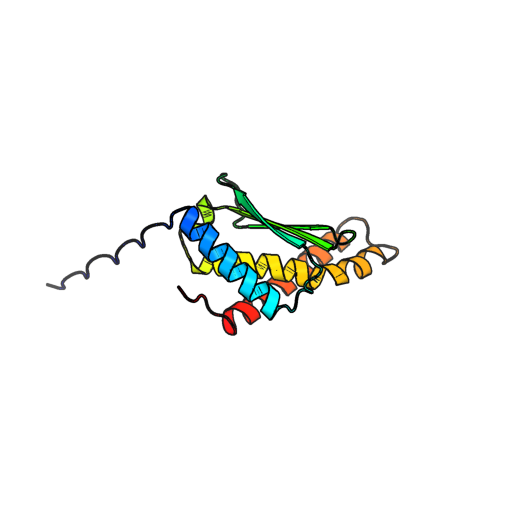31 11.733 23.996 1.00 69.44 111 GLY A N 1
ATOM 858 C CA . GLY A 1 111 ? 1.868 11.256 24.381 1.00 69.44 111 GLY A CA 1
ATOM 859 C C . GLY A 1 111 ? 2.233 9.822 23.960 1.00 69.44 111 GLY A C 1
ATOM 860 O O . GLY A 1 111 ? 1.839 9.339 22.898 1.00 69.44 111 GLY A O 1
ATOM 861 N N . LYS A 1 112 ? 2.999 9.131 24.821 1.00 77.38 112 LYS A N 1
ATOM 862 C CA . LYS A 1 112 ? 3.643 7.819 24.571 1.00 77.38 112 LYS A CA 1
ATOM 863 C C . LYS A 1 112 ? 2.699 6.704 24.109 1.00 77.38 112 LYS A C 1
ATOM 865 O O . LYS A 1 112 ? 3.133 5.771 23.442 1.00 77.38 112 LYS A O 1
ATOM 870 N N . GLN A 1 113 ? 1.418 6.760 24.472 1.00 75.75 113 GLN A N 1
ATOM 871 C CA . GLN A 1 113 ? 0.459 5.716 24.098 1.00 75.75 113 GLN A CA 1
ATOM 872 C C . GLN A 1 113 ? 0.118 5.761 22.605 1.00 75.75 113 GLN A C 1
ATOM 874 O O . GLN A 1 113 ? -0.010 4.710 21.980 1.00 75.75 113 GLN A O 1
ATOM 879 N N . ARG A 1 114 ? 0.033 6.963 22.016 1.00 77.75 114 ARG A N 1
ATOM 880 C CA . ARG A 1 114 ? -0.152 7.132 20.569 1.00 77.75 114 ARG A CA 1
ATOM 881 C C . ARG A 1 114 ? 1.061 6.609 19.802 1.00 77.75 114 ARG A C 1
ATOM 883 O O . ARG A 1 114 ? 0.892 5.909 18.815 1.00 77.75 114 ARG A O 1
ATOM 890 N N . GLU A 1 115 ? 2.271 6.886 20.283 1.00 82.06 115 GLU A N 1
ATOM 891 C CA . GLU A 1 115 ? 3.509 6.368 19.680 1.00 82.06 115 GLU A CA 1
ATOM 892 C C . GLU A 1 115 ? 3.561 4.834 19.711 1.00 82.06 115 GLU A C 1
ATOM 894 O O . GLU A 1 115 ? 3.895 4.199 18.713 1.00 82.06 115 GLU A O 1
ATOM 899 N N . GLN A 1 116 ? 3.188 4.223 20.841 1.00 83.69 116 GLN A N 1
ATOM 900 C CA . GLN A 1 116 ? 3.105 2.765 20.967 1.00 83.69 116 GLN A CA 1
ATOM 901 C C . GLN A 1 116 ? 2.083 2.161 20.005 1.00 83.69 116 GLN A C 1
ATOM 903 O O . GLN A 1 116 ? 2.353 1.111 19.427 1.00 83.69 116 GLN A O 1
ATOM 908 N N . TYR A 1 117 ? 0.941 2.824 19.821 1.00 83.75 117 TYR A N 1
ATOM 909 C CA . TYR A 1 117 ? -0.074 2.402 18.864 1.00 83.75 117 TYR A CA 1
ATOM 910 C C . TYR A 1 117 ? 0.426 2.459 17.429 1.00 83.75 117 TYR A C 1
ATOM 912 O O . TYR A 1 117 ? 0.422 1.437 16.756 1.00 83.75 117 TYR A O 1
ATOM 920 N N . VAL A 1 118 ? 0.928 3.619 16.995 1.00 86.25 118 VAL A N 1
ATOM 921 C CA . VAL A 1 118 ? 1.471 3.805 15.641 1.00 86.25 118 VAL A CA 1
ATOM 922 C C . VAL A 1 118 ? 2.548 2.759 15.359 1.00 86.25 118 VAL A C 1
ATOM 924 O O . VAL A 1 118 ? 2.537 2.122 14.312 1.00 86.25 118 VAL A O 1
ATOM 927 N N . ARG A 1 119 ? 3.425 2.485 16.332 1.00 89.38 119 ARG A N 1
ATOM 928 C CA . ARG A 1 119 ? 4.449 1.445 16.198 1.00 89.38 119 ARG A CA 1
ATOM 929 C C . ARG A 1 119 ? 3.868 0.029 16.119 1.00 89.38 119 ARG A C 1
ATOM 931 O O . ARG A 1 119 ? 4.421 -0.813 15.420 1.00 89.38 119 ARG A O 1
ATOM 938 N N . ALA A 1 120 ? 2.802 -0.264 16.860 1.00 90.00 120 ALA A N 1
ATOM 939 C CA . ALA A 1 120 ? 2.134 -1.563 16.809 1.00 90.00 120 ALA A CA 1
ATOM 940 C C . ALA A 1 120 ? 1.412 -1.783 15.470 1.00 90.00 120 ALA A C 1
ATOM 942 O O . ALA A 1 120 ? 1.512 -2.878 14.913 1.00 90.00 120 ALA A O 1
ATOM 943 N N . VAL A 1 121 ? 0.751 -0.748 14.941 1.00 91.69 121 VAL A N 1
ATOM 944 C CA . VAL A 1 121 ? 0.147 -0.755 13.600 1.00 91.69 121 VAL A CA 1
ATOM 945 C C . VAL A 1 121 ? 1.228 -1.003 12.557 1.00 91.69 121 VAL A C 1
ATOM 947 O O . VAL A 1 121 ? 1.146 -1.994 11.843 1.00 91.69 121 VAL A O 1
ATOM 950 N N . GLU A 1 122 ? 2.299 -0.212 12.562 1.00 94.00 122 GLU A N 1
ATOM 951 C CA . GLU A 1 122 ? 3.404 -0.347 11.608 1.00 94.00 122 GLU A CA 1
ATOM 952 C C . GLU A 1 122 ? 4.049 -1.743 11.646 1.00 94.00 122 GLU A C 1
ATOM 954 O O . GLU A 1 122 ? 4.248 -2.388 10.620 1.00 94.00 122 GLU A O 1
ATOM 959 N N . ASN A 1 123 ? 4.297 -2.289 12.841 1.00 95.56 123 ASN A N 1
ATOM 960 C CA . ASN A 1 123 ? 4.803 -3.657 12.973 1.00 95.56 123 ASN A CA 1
ATOM 961 C C . ASN A 1 123 ? 3.843 -4.695 12.374 1.00 95.56 123 ASN A C 1
ATOM 963 O O . ASN A 1 123 ? 4.299 -5.684 11.798 1.00 95.56 123 ASN A O 1
ATOM 967 N N . THR A 1 124 ? 2.533 -4.492 12.539 1.00 96.19 124 THR A N 1
ATOM 968 C CA . THR A 1 124 ? 1.498 -5.376 11.990 1.00 96.19 124 THR A CA 1
ATOM 969 C C . THR A 1 124 ? 1.466 -5.276 10.472 1.00 96.19 124 THR A C 1
ATOM 971 O O . THR A 1 124 ? 1.507 -6.308 9.806 1.00 96.19 124 THR A O 1
ATOM 974 N N . VAL A 1 125 ? 1.499 -4.058 9.929 1.00 97.38 125 VAL A N 1
ATOM 975 C CA . VAL A 1 125 ? 1.601 -3.801 8.490 1.00 97.38 125 VAL A CA 1
ATOM 976 C C . VAL A 1 125 ? 2.816 -4.507 7.909 1.00 97.38 125 VAL A C 1
ATOM 978 O O . VAL A 1 125 ? 2.660 -5.287 6.980 1.00 97.38 125 VAL A O 1
ATOM 981 N N . VAL A 1 126 ? 4.000 -4.379 8.514 1.00 97.62 126 VAL A N 1
ATOM 982 C CA . VAL A 1 126 ? 5.208 -5.084 8.052 1.00 97.62 126 VAL A CA 1
ATOM 983 C C . VAL A 1 126 ? 5.019 -6.608 8.008 1.00 97.62 126 VAL A C 1
ATOM 985 O O . VAL A 1 126 ? 5.511 -7.257 7.082 1.00 97.62 126 VAL A O 1
ATOM 988 N N . GLN A 1 127 ? 4.322 -7.215 8.978 1.00 98.12 127 GLN A N 1
ATOM 989 C CA . GLN A 1 127 ? 4.031 -8.656 8.915 1.00 98.12 127 GLN A CA 1
ATOM 990 C C . GLN A 1 127 ? 3.045 -8.992 7.792 1.00 98.12 127 GLN A C 1
ATOM 992 O O . GLN A 1 127 ? 3.267 -9.963 7.067 1.00 98.12 127 GLN A O 1
ATOM 997 N N . LEU A 1 128 ? 1.996 -8.187 7.619 1.00 98.06 128 LEU A N 1
ATOM 998 C CA . LEU A 1 128 ? 1.013 -8.357 6.550 1.00 98.06 128 LEU A CA 1
ATOM 999 C C . LEU A 1 128 ? 1.655 -8.202 5.167 1.00 98.06 128 LEU A C 1
ATOM 1001 O O . LEU A 1 128 ? 1.439 -9.053 4.308 1.00 98.06 128 LEU A O 1
ATOM 1005 N N . THR A 1 129 ? 2.526 -7.209 4.972 1.00 98.19 129 THR A N 1
ATOM 1006 C CA . THR A 1 129 ? 3.316 -7.039 3.745 1.00 98.19 129 THR A CA 1
ATOM 1007 C C . THR A 1 129 ? 4.178 -8.267 3.474 1.00 98.19 129 THR A C 1
ATOM 1009 O O . THR A 1 129 ? 4.221 -8.748 2.350 1.00 98.19 129 THR A O 1
ATOM 1012 N N . ARG A 1 130 ? 4.842 -8.838 4.488 1.00 98.00 130 ARG A N 1
ATOM 1013 C CA . ARG A 1 130 ? 5.653 -10.058 4.305 1.00 98.00 130 ARG A CA 1
ATOM 1014 C C . ARG A 1 130 ? 4.816 -11.270 3.912 1.00 98.00 130 ARG A C 1
ATOM 1016 O O . ARG A 1 130 ? 5.272 -12.080 3.109 1.00 98.00 130 ARG A O 1
ATOM 1023 N N . MET A 1 131 ? 3.625 -11.418 4.490 1.00 98.31 131 MET A N 1
ATOM 1024 C CA . MET A 1 131 ? 2.692 -12.479 4.105 1.00 98.31 131 MET A CA 1
ATOM 1025 C C . MET A 1 131 ? 2.234 -12.295 2.660 1.00 98.31 131 MET A C 1
ATOM 1027 O O . MET A 1 131 ? 2.322 -13.235 1.875 1.00 98.31 131 MET A O 1
ATOM 1031 N N . TRP A 1 132 ? 1.855 -11.070 2.303 1.00 98.00 132 TRP A N 1
ATOM 1032 C CA . TRP A 1 132 ? 1.489 -10.708 0.944 1.00 98.00 132 TRP A CA 1
ATOM 1033 C C . TRP A 1 132 ? 2.610 -11.012 -0.055 1.00 98.00 132 TRP A C 1
ATOM 1035 O O . TRP A 1 132 ? 2.379 -11.761 -0.994 1.00 98.00 132 TRP A O 1
ATOM 1045 N N . LEU A 1 133 ? 3.837 -10.547 0.189 1.00 97.69 133 LEU A N 1
ATOM 1046 C CA . LEU A 1 133 ? 4.992 -10.790 -0.686 1.00 97.69 133 LEU 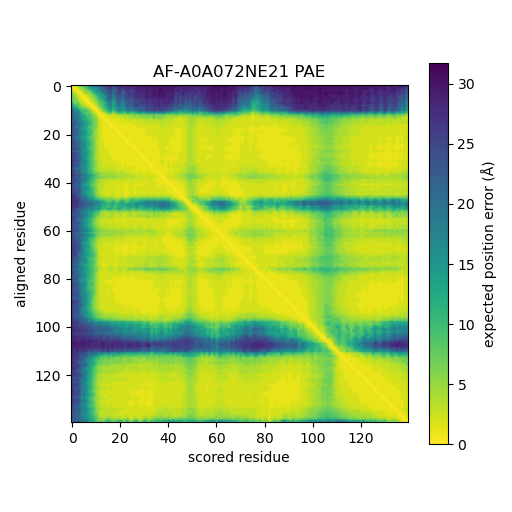A CA 1
ATOM 1047 C C . LEU A 1 133 ? 5.337 -12.275 -0.853 1.00 97.69 133 LEU A C 1
ATOM 1049 O O . LEU A 1 133 ? 5.841 -12.678 -1.898 1.00 97.69 133 LEU A O 1
ATOM 1053 N N . ARG A 1 134 ? 5.102 -13.093 0.178 1.00 97.56 134 ARG A N 1
ATOM 1054 C CA . ARG A 1 134 ? 5.314 -14.543 0.103 1.00 97.56 134 ARG A CA 1
ATOM 1055 C C . ARG A 1 134 ? 4.270 -15.213 -0.789 1.00 97.56 134 ARG A C 1
ATOM 1057 O O . ARG A 1 134 ? 4.616 -16.119 -1.540 1.00 97.56 134 ARG A O 1
ATOM 1064 N N . ASP A 1 135 ? 3.014 -14.798 -0.666 1.00 97.25 135 ASP A N 1
ATOM 1065 C CA . ASP A 1 135 ? 1.889 -15.437 -1.350 1.00 97.25 135 ASP A CA 1
ATOM 1066 C C . ASP A 1 135 ? 1.684 -14.860 -2.771 1.00 97.25 135 ASP A C 1
ATOM 1068 O O . ASP A 1 135 ? 1.154 -15.542 -3.644 1.00 97.25 135 ASP A O 1
ATOM 1072 N N . HIS A 1 136 ? 2.127 -13.620 -3.001 1.00 96.62 136 HIS A N 1
ATOM 1073 C CA . HIS A 1 136 ? 2.019 -12.844 -4.240 1.00 96.62 136 HIS A CA 1
ATOM 1074 C C . HIS A 1 136 ? 3.376 -12.191 -4.553 1.00 96.62 136 HIS A C 1
ATOM 1076 O O . HIS A 1 136 ? 3.531 -10.977 -4.376 1.00 96.62 136 HIS A O 1
ATOM 1082 N N . PRO A 1 137 ? 4.386 -12.979 -4.965 1.00 94.88 137 PRO A N 1
ATOM 1083 C CA . PRO A 1 137 ? 5.675 -12.427 -5.364 1.00 94.88 137 PRO A CA 1
ATOM 1084 C C . PRO A 1 137 ? 5.514 -11.486 -6.566 1.00 94.88 137 PRO A C 1
ATOM 1086 O O . PRO A 1 137 ? 4.604 -11.662 -7.378 1.00 94.88 137 PRO A O 1
ATOM 1089 N N . ASP A 1 138 ? 6.417 -10.510 -6.672 1.00 93.38 138 ASP A N 1
ATOM 1090 C CA . ASP A 1 138 ? 6.489 -9.601 -7.818 1.00 93.38 138 ASP A CA 1
ATOM 1091 C C . ASP A 1 138 ? 6.553 -10.410 -9.136 1.00 93.38 138 ASP A C 1
ATOM 1093 O O . ASP A 1 138 ? 7.399 -11.303 -9.254 1.00 93.38 138 ASP A O 1
ATOM 1097 N N . PRO A 1 139 ? 5.648 -10.160 -10.104 1.00 88.31 139 PRO A N 1
ATOM 1098 C CA . PRO A 1 139 ? 5.629 -10.875 -11.378 1.00 88.31 139 PRO A CA 1
ATOM 1099 C C . PRO A 1 139 ? 6.709 -10.436 -12.389 1.00 88.31 139 PRO A C 1
ATOM 1101 O O . PRO A 1 139 ? 6.778 -11.049 -13.459 1.00 88.31 139 PRO A O 1
ATOM 1104 N N . ALA A 1 140 ? 7.478 -9.372 -12.114 1.00 79.38 140 ALA A N 1
ATOM 1105 C CA . ALA A 1 140 ? 8.451 -8.768 -13.037 1.00 79.38 140 ALA A CA 1
ATOM 1106 C C . ALA A 1 140 ? 9.858 -9.398 -13.016 1.00 79.38 140 ALA A C 1
ATOM 1108 O O . ALA A 1 140 ? 10.304 -9.914 -11.968 1.00 79.38 140 ALA A O 1
#